Protein AF-A0A5A7ZI06-F1 (afdb_monomer)

Radius of gyration: 14.91 Å; Cα contacts (8 Å, |Δi|>4): 17; chains: 1; bounding box: 40×23×33 Å

Secondary structure (DSSP, 8-state):
---HHHHHHHHHHHHHHHHHHHTTTTTS--SS---HHHHHHHHHHHHHHHTT--HHHHHHHHHHHHHHHHHTT-

pLDDT: mean 81.3, std 15.93, range [42.44, 97.06]

Solvent-accessible surface area (backbone atoms only — not comparable to full-atom values): 4486 Å² total; per-residue (Å²): 130,82,52,73,64,58,54,48,53,53,51,49,54,52,49,54,52,48,50,59,65,42,57,78,69,60,83,72,77,90,89,69,87,76,55,66,68,59,54,51,51,51,53,52,34,53,52,38,39,76,73,74,41,60,47,68,59,53,52,52,51,54,51,52,53,55,50,51,65,56,59,73,74,113

Mean predicted aligned error: 7.53 Å

Structure (mmCIF, N/CA/C/O backbone):
data_AF-A0A5A7ZI06-F1
#
_entry.id   AF-A0A5A7ZI06-F1
#
loop_
_atom_site.group_PDB
_atom_site.id
_atom_site.type_symbol
_atom_site.label_atom_id
_atom_site.label_alt_id
_atom_site.label_comp_id
_atom_site.label_asym_id
_atom_site.label_entity_id
_atom_site.label_seq_id
_atom_site.pdbx_PDB_ins_code
_atom_site.Cartn_x
_atom_site.Cartn_y
_atom_site.Cartn_z
_atom_site.occupancy
_atom_site.B_iso_or_equiv
_atom_site.auth_seq_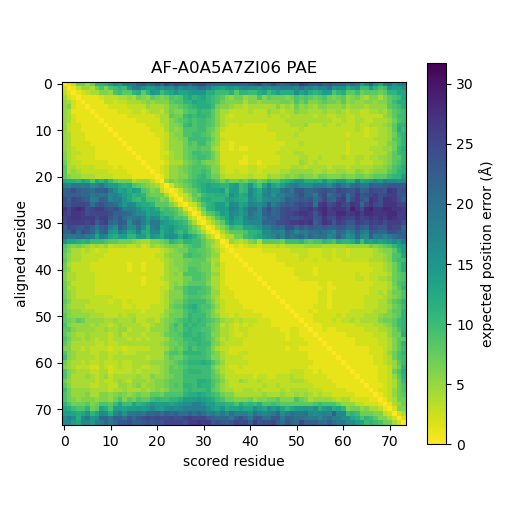id
_atom_site.auth_comp_id
_atom_site.auth_asym_id
_atom_site.auth_atom_id
_atom_site.pdbx_PDB_model_num
ATOM 1 N N . MET A 1 1 ? -13.370 -10.703 13.149 1.00 59.12 1 MET A N 1
ATOM 2 C CA . MET A 1 1 ? -12.648 -9.607 12.464 1.00 59.12 1 MET A CA 1
ATOM 3 C C . MET A 1 1 ? -11.323 -9.434 13.178 1.00 59.12 1 MET A C 1
ATOM 5 O O . MET A 1 1 ? -11.337 -9.514 14.398 1.00 59.12 1 MET A O 1
ATOM 9 N N . ALA A 1 2 ? -10.215 -9.262 12.453 1.00 68.38 2 ALA A N 1
ATOM 10 C CA . ALA A 1 2 ? -8.924 -8.981 13.083 1.00 68.38 2 ALA A CA 1
ATOM 11 C C . ALA A 1 2 ? -9.007 -7.664 13.869 1.00 68.38 2 ALA A C 1
ATOM 13 O O . ALA A 1 2 ? -9.609 -6.692 13.399 1.00 68.38 2 ALA A O 1
ATOM 14 N N . THR A 1 3 ? -8.428 -7.645 15.062 1.00 83.19 3 THR A N 1
ATOM 15 C CA . THR A 1 3 ? -8.303 -6.455 15.898 1.00 83.19 3 THR A CA 1
ATOM 16 C C . THR A 1 3 ? -7.462 -5.393 15.187 1.00 83.19 3 THR A C 1
ATOM 18 O O . THR A 1 3 ? -6.671 -5.680 14.284 1.00 83.19 3 THR A O 1
ATOM 21 N N . LYS A 1 4 ? -7.617 -4.128 15.594 1.00 80.75 4 LYS A N 1
ATOM 22 C CA . LYS A 1 4 ? -6.814 -3.024 15.046 1.00 80.75 4 LYS A CA 1
ATOM 23 C C . LYS A 1 4 ? -5.311 -3.298 15.180 1.00 80.75 4 LYS A C 1
ATOM 25 O O . LYS A 1 4 ? -4.566 -3.007 14.252 1.00 80.75 4 LYS A O 1
ATOM 30 N N . THR A 1 5 ? -4.892 -3.874 16.306 1.00 85.44 5 THR A N 1
ATOM 31 C CA . THR A 1 5 ? -3.495 -4.223 16.585 1.00 85.44 5 THR A CA 1
ATOM 32 C C . THR A 1 5 ? -2.979 -5.280 15.615 1.00 85.44 5 THR A C 1
ATOM 34 O O . THR A 1 5 ? -1.986 -5.032 14.944 1.00 85.44 5 THR A O 1
ATOM 37 N N . GLU A 1 6 ? -3.711 -6.383 15.427 1.00 86.75 6 GLU A N 1
ATOM 38 C CA . GLU A 1 6 ? -3.334 -7.439 14.470 1.00 86.75 6 GLU A CA 1
ATOM 39 C C . GLU A 1 6 ? -3.209 -6.895 13.038 1.00 86.75 6 GLU A C 1
ATOM 41 O O . GLU A 1 6 ? -2.308 -7.266 12.290 1.00 86.75 6 GLU A O 1
ATOM 46 N N . ARG A 1 7 ? -4.088 -5.967 12.636 1.00 85.50 7 ARG A N 1
ATOM 47 C CA . ARG A 1 7 ? -4.007 -5.330 11.311 1.00 85.50 7 ARG A CA 1
ATOM 48 C C . ARG A 1 7 ? -2.796 -4.414 11.157 1.00 85.50 7 ARG A C 1
ATOM 50 O O . ARG A 1 7 ? -2.249 -4.341 10.059 1.00 85.50 7 ARG A O 1
ATOM 57 N N . ILE A 1 8 ? -2.392 -3.723 12.222 1.00 89.19 8 ILE A N 1
ATOM 58 C CA . ILE A 1 8 ? -1.177 -2.899 12.233 1.00 89.19 8 ILE A CA 1
ATOM 59 C C . ILE A 1 8 ? 0.065 -3.793 12.163 1.00 89.19 8 ILE A C 1
ATOM 61 O O . ILE A 1 8 ? 0.958 -3.509 11.374 1.00 89.19 8 ILE A O 1
ATOM 65 N N . GLU A 1 9 ? 0.103 -4.892 12.916 1.00 91.00 9 GLU A N 1
ATOM 66 C CA . GLU A 1 9 ? 1.215 -5.853 12.893 1.00 91.00 9 GLU A CA 1
ATOM 67 C C . GLU A 1 9 ? 1.396 -6.481 11.505 1.00 91.00 9 GLU A C 1
ATOM 69 O O . GLU A 1 9 ? 2.510 -6.538 10.986 1.00 91.00 9 GLU A O 1
ATOM 74 N N . LEU A 1 10 ? 0.297 -6.874 10.853 1.00 92.56 10 LEU A N 1
ATOM 75 C CA . LEU A 1 10 ? 0.333 -7.370 9.475 1.00 92.56 10 LEU A CA 1
ATOM 76 C C . LEU A 1 10 ? 0.827 -6.306 8.485 1.00 92.56 10 LEU A C 1
ATOM 78 O O . LEU A 1 10 ? 1.592 -6.624 7.574 1.00 92.56 10 LEU A O 1
ATOM 82 N N . ALA A 1 11 ? 0.404 -5.049 8.653 1.00 91.00 11 ALA A N 1
ATOM 83 C CA . ALA A 1 11 ? 0.863 -3.948 7.810 1.00 91.00 11 ALA A CA 1
ATOM 84 C C . ALA A 1 11 ? 2.361 -3.664 8.006 1.00 91.00 11 ALA A C 1
ATOM 86 O O . ALA A 1 11 ? 3.065 -3.445 7.021 1.00 91.00 11 ALA A O 1
ATOM 87 N N . GLN A 1 12 ? 2.858 -3.732 9.246 1.00 90.56 12 GLN A N 1
ATOM 88 C CA . GLN A 1 12 ? 4.283 -3.593 9.546 1.00 90.56 12 GLN A CA 1
ATOM 89 C C . GLN A 1 12 ? 5.094 -4.723 8.904 1.00 90.56 12 GLN A C 1
ATOM 91 O O . GLN A 1 12 ? 6.077 -4.448 8.228 1.00 90.56 12 GLN A O 1
ATOM 96 N N . ALA A 1 13 ? 4.644 -5.976 9.015 1.00 93.81 13 ALA A N 1
ATOM 97 C CA . ALA A 1 13 ? 5.327 -7.109 8.390 1.00 93.81 13 ALA A CA 1
ATOM 98 C C . ALA A 1 13 ? 5.401 -6.984 6.856 1.00 93.81 13 ALA A C 1
ATOM 100 O O . ALA A 1 13 ? 6.415 -7.325 6.247 1.00 93.81 13 ALA A O 1
ATOM 101 N N . ALA A 1 14 ? 4.341 -6.472 6.221 1.00 92.19 14 ALA A N 1
ATOM 102 C CA . ALA A 1 14 ? 4.343 -6.198 4.786 1.00 92.19 14 ALA A CA 1
ATOM 103 C C . ALA A 1 14 ? 5.337 -5.087 4.411 1.00 92.19 14 ALA A C 1
ATOM 105 O O . ALA A 1 14 ? 6.037 -5.212 3.406 1.00 92.19 14 ALA A O 1
ATOM 106 N N . LEU A 1 15 ? 5.421 -4.030 5.224 1.00 90.38 15 LEU A N 1
ATOM 107 C CA . LEU A 1 15 ? 6.365 -2.933 5.027 1.00 90.38 15 LEU A CA 1
ATOM 108 C C . LEU A 1 15 ? 7.815 -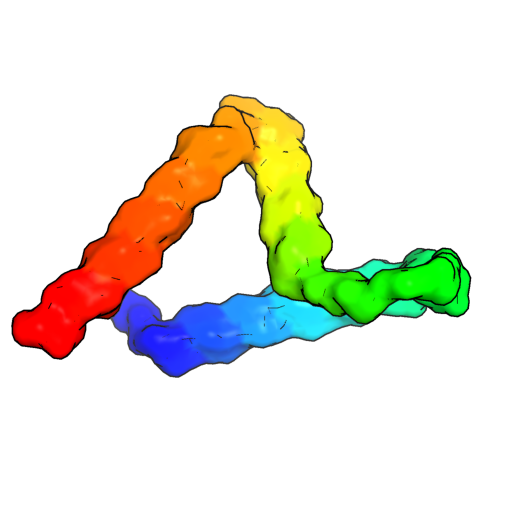3.388 5.211 1.00 90.38 15 LEU A C 1
ATOM 110 O O . LEU A 1 15 ? 8.658 -3.083 4.375 1.00 90.38 15 LEU A O 1
ATOM 114 N N . ASP A 1 16 ? 8.097 -4.180 6.243 1.00 89.56 16 ASP A N 1
ATOM 115 C CA . ASP A 1 16 ? 9.431 -4.728 6.489 1.00 89.56 16 ASP A CA 1
ATOM 116 C C . ASP A 1 16 ? 9.874 -5.640 5.338 1.00 89.56 16 ASP A C 1
ATOM 118 O O . ASP A 1 16 ? 11.009 -5.550 4.868 1.00 89.56 16 ASP A O 1
ATOM 122 N N . ALA A 1 17 ? 8.972 -6.490 4.833 1.00 90.88 17 ALA A N 1
ATOM 123 C CA . ALA A 1 17 ? 9.242 -7.344 3.679 1.00 90.88 17 ALA A CA 1
ATOM 124 C C . ALA A 1 17 ? 9.488 -6.528 2.400 1.00 90.88 17 ALA A C 1
ATOM 126 O O . ALA A 1 17 ? 10.387 -6.861 1.625 1.00 90.88 17 ALA A O 1
ATOM 127 N N . TYR A 1 18 ? 8.719 -5.454 2.194 1.00 87.94 18 TYR A N 1
ATOM 128 C CA . TYR A 1 18 ? 8.904 -4.520 1.087 1.00 87.94 18 TYR A CA 1
ATOM 129 C C . TYR A 1 18 ? 10.274 -3.841 1.153 1.00 87.94 18 TYR A C 1
ATOM 131 O O . TYR A 1 18 ? 11.057 -3.964 0.214 1.00 87.94 18 TYR A O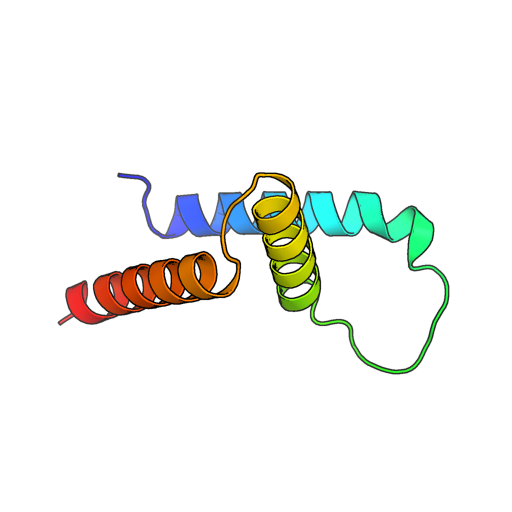 1
ATOM 139 N N . ILE A 1 19 ? 10.614 -3.235 2.294 1.00 85.50 19 ILE A N 1
ATOM 140 C CA . ILE A 1 19 ? 11.907 -2.580 2.526 1.00 85.50 19 ILE A CA 1
ATOM 141 C C . ILE A 1 19 ? 13.056 -3.579 2.373 1.00 85.50 19 ILE A C 1
ATOM 143 O O . ILE A 1 19 ? 14.093 -3.246 1.805 1.00 85.50 19 ILE A O 1
ATOM 147 N N . HIS A 1 20 ? 12.897 -4.814 2.850 1.00 85.50 20 HIS A N 1
ATOM 148 C C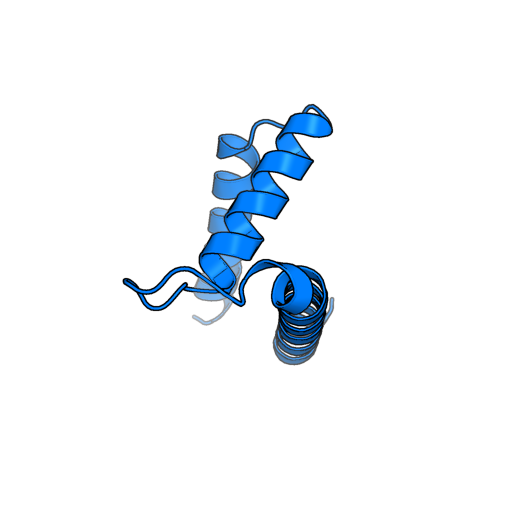A . HIS A 1 20 ? 13.921 -5.844 2.696 1.00 85.50 20 HIS A CA 1
ATOM 149 C C . HIS A 1 20 ? 14.150 -6.216 1.224 1.00 85.50 20 HIS A C 1
ATOM 151 O O . HIS A 1 20 ? 15.298 -6.316 0.788 1.00 85.50 20 HIS A O 1
ATOM 157 N N . ALA A 1 21 ? 13.075 -6.387 0.448 1.00 84.00 21 ALA A N 1
ATOM 158 C 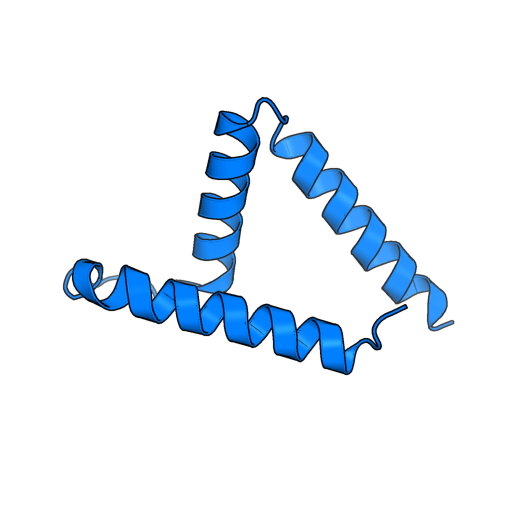CA . ALA A 1 21 ? 13.156 -6.676 -0.982 1.00 84.00 21 ALA A CA 1
ATOM 159 C C . ALA A 1 21 ? 13.744 -5.495 -1.775 1.00 84.00 21 ALA A C 1
ATOM 161 O O . ALA A 1 21 ? 14.548 -5.685 -2.689 1.00 84.00 21 ALA A O 1
ATOM 162 N N . GLU A 1 22 ? 13.379 -4.273 -1.400 1.00 75.62 22 GLU A N 1
ATOM 163 C CA . GLU A 1 22 ? 13.804 -3.045 -2.063 1.00 75.62 22 GLU A CA 1
ATOM 164 C C . GLU A 1 22 ? 15.209 -2.589 -1.637 1.00 75.62 22 GLU A C 1
ATOM 166 O O . GLU A 1 22 ? 15.930 -1.966 -2.416 1.00 75.62 22 GLU A O 1
ATOM 171 N N . GLY A 1 23 ? 15.656 -2.952 -0.432 1.00 62.59 23 GLY A N 1
ATOM 172 C CA . GLY A 1 23 ? 16.960 -2.613 0.147 1.00 62.59 23 GLY A CA 1
ATOM 173 C C . GLY A 1 23 ? 18.162 -3.176 -0.621 1.00 62.59 23 GLY A C 1
ATOM 174 O O . GLY A 1 23 ? 19.282 -2.687 -0.456 1.00 62.59 23 GLY A O 1
ATOM 175 N N . ALA A 1 24 ? 17.944 -4.140 -1.523 1.00 53.66 24 ALA A N 1
ATOM 176 C CA . ALA A 1 24 ? 18.940 -4.549 -2.514 1.00 53.66 24 ALA A CA 1
ATOM 177 C C . ALA A 1 24 ? 19.088 -3.540 -3.676 1.00 53.66 24 ALA A C 1
ATOM 179 O O . ALA A 1 24 ? 20.169 -3.428 -4.253 1.00 53.66 24 ALA A O 1
ATOM 180 N N . ALA A 1 25 ? 18.037 -2.779 -4.000 1.00 57.56 25 ALA A N 1
ATOM 181 C CA . ALA A 1 25 ? 17.980 -1.826 -5.112 1.00 57.56 25 ALA A CA 1
ATOM 182 C C . ALA A 1 25 ? 18.154 -0.353 -4.678 1.00 57.56 25 ALA A C 1
ATOM 184 O O . ALA A 1 25 ? 18.766 0.429 -5.403 1.00 57.56 25 ALA A O 1
ATOM 185 N N . ARG A 1 26 ? 17.695 0.033 -3.478 1.00 58.12 26 ARG A N 1
ATOM 186 C CA . ARG A 1 26 ? 17.685 1.424 -2.968 1.00 58.12 26 ARG A CA 1
ATOM 187 C C . ARG A 1 26 ? 19.017 1.973 -2.451 1.00 58.12 26 ARG A C 1
ATOM 189 O O . ARG A 1 26 ? 19.059 3.092 -1.944 1.00 58.12 26 ARG A O 1
ATOM 196 N N . ARG A 1 27 ? 20.128 1.234 -2.571 1.00 52.19 27 ARG A N 1
ATOM 197 C CA . ARG A 1 27 ? 21.432 1.649 -2.008 1.00 52.19 27 ARG A CA 1
ATOM 198 C C . ARG A 1 27 ? 21.952 2.989 -2.562 1.00 52.19 27 ARG A C 1
ATOM 200 O O . ARG A 1 27 ? 22.900 3.539 -2.012 1.00 52.19 27 ARG A O 1
ATOM 207 N N . TRP A 1 28 ? 21.355 3.524 -3.624 1.00 48.47 28 TRP A N 1
ATOM 208 C CA . TRP A 1 28 ? 21.750 4.781 -4.240 1.00 48.47 28 TRP A CA 1
ATOM 209 C C . TRP A 1 28 ? 20.505 5.516 -4.730 1.00 48.47 28 TRP A C 1
ATOM 211 O O . TRP A 1 28 ? 19.876 5.054 -5.669 1.00 48.47 28 TRP A O 1
ATOM 221 N N . ILE A 1 29 ? 20.149 6.629 -4.092 1.00 48.12 29 ILE A N 1
ATOM 222 C CA . ILE A 1 29 ? 19.823 7.932 -4.703 1.00 48.12 29 ILE A CA 1
ATOM 223 C C . ILE A 1 29 ? 19.437 8.845 -3.532 1.00 48.12 29 ILE A C 1
ATOM 225 O O . ILE A 1 29 ? 18.390 8.700 -2.907 1.00 48.12 29 ILE A O 1
ATOM 229 N N . GLY A 1 30 ? 20.349 9.750 -3.180 1.00 50.47 30 GLY A N 1
ATOM 230 C CA . GLY A 1 30 ? 20.098 10.760 -2.160 1.00 50.47 30 GLY A CA 1
ATOM 231 C C . GLY A 1 30 ? 19.053 11.775 -2.620 1.00 50.47 30 GLY A C 1
ATOM 232 O O . GLY A 1 30 ? 19.019 12.144 -3.792 1.00 50.47 30 GLY A O 1
ATOM 233 N N . GLY A 1 31 ? 18.247 12.274 -1.680 1.00 50.06 31 GLY A N 1
ATOM 234 C CA . GLY A 1 31 ? 17.569 13.559 -1.867 1.00 50.06 31 GLY A CA 1
ATOM 235 C C . GLY A 1 31 ? 16.294 13.790 -1.062 1.00 50.06 31 GLY A C 1
ATOM 236 O O . GLY A 1 31 ? 16.034 14.929 -0.693 1.00 50.06 31 GLY A O 1
ATOM 237 N N . VAL A 1 32 ? 15.511 12.758 -0.748 1.00 48.09 32 VAL A N 1
ATOM 238 C CA . VAL A 1 32 ? 14.241 12.902 -0.011 1.00 48.09 32 VAL A CA 1
ATOM 239 C C . VAL A 1 32 ? 14.069 11.679 0.894 1.00 48.09 32 VAL A C 1
ATOM 241 O O . VAL A 1 32 ? 14.361 10.578 0.429 1.00 48.09 32 VAL A O 1
ATOM 244 N N . PRO A 1 33 ? 13.635 11.813 2.165 1.00 53.22 33 PRO A N 1
ATOM 245 C CA . PRO A 1 33 ? 13.251 10.650 2.953 1.00 53.22 33 PRO A CA 1
ATOM 246 C C . PRO A 1 33 ? 12.096 9.968 2.222 1.00 53.22 33 PRO A C 1
ATOM 248 O O . PRO A 1 33 ? 11.001 10.526 2.136 1.00 53.22 33 PRO A O 1
ATOM 251 N N . ALA A 1 34 ? 12.362 8.804 1.638 1.00 58.47 34 ALA A N 1
ATOM 252 C CA . ALA A 1 34 ? 11.327 7.962 1.077 1.00 58.47 34 ALA A CA 1
ATOM 253 C C . ALA A 1 34 ? 10.311 7.681 2.191 1.00 58.47 34 ALA A C 1
ATOM 255 O O . ALA A 1 34 ? 10.675 7.245 3.284 1.00 58.47 34 ALA A O 1
ATOM 256 N N . CYS A 1 35 ? 9.044 8.023 1.965 1.00 74.69 35 CYS A N 1
ATOM 257 C CA . CYS A 1 35 ? 8.003 7.552 2.858 1.00 74.69 35 CYS A CA 1
ATOM 258 C C . CYS A 1 35 ? 7.701 6.130 2.403 1.00 74.69 35 CYS A C 1
ATOM 260 O O . CYS A 1 35 ? 6.890 5.945 1.503 1.00 74.69 35 CYS A O 1
ATOM 262 N N . ASP A 1 36 ? 8.362 5.143 3.011 1.00 82.56 36 ASP A N 1
ATOM 263 C CA . ASP A 1 36 ? 8.282 3.731 2.602 1.00 82.56 36 ASP A CA 1
ATOM 264 C C . ASP A 1 36 ? 6.830 3.235 2.478 1.00 82.56 36 ASP A C 1
ATOM 266 O O . ASP A 1 36 ? 6.499 2.414 1.628 1.00 82.56 36 ASP A O 1
ATOM 270 N N . VAL A 1 37 ? 5.928 3.799 3.289 1.00 85.19 37 VAL A N 1
ATOM 271 C CA . VAL A 1 37 ? 4.483 3.552 3.218 1.00 85.19 37 VAL A CA 1
ATOM 272 C C . VAL A 1 37 ? 3.865 4.071 1.913 1.00 85.19 37 VAL A C 1
ATOM 274 O O . VAL A 1 37 ? 3.031 3.387 1.327 1.00 85.19 37 VAL A O 1
ATOM 277 N N . VAL A 1 38 ? 4.239 5.266 1.448 1.00 86.06 38 VAL A N 1
ATOM 278 C CA . VAL A 1 38 ? 3.749 5.843 0.182 1.00 86.06 38 VAL A CA 1
ATOM 279 C C . VAL A 1 38 ? 4.274 5.056 -1.013 1.00 86.06 38 VAL A C 1
ATOM 281 O O . VAL A 1 38 ? 3.507 4.803 -1.944 1.00 86.06 38 VAL A O 1
ATOM 284 N N . ASP A 1 39 ? 5.534 4.628 -0.979 1.00 86.62 39 ASP A N 1
ATOM 285 C CA . ASP A 1 39 ? 6.122 3.824 -2.055 1.00 86.62 39 ASP A CA 1
ATOM 286 C C . ASP A 1 39 ? 5.451 2.448 -2.130 1.00 86.62 39 ASP A C 1
ATOM 288 O O . ASP A 1 39 ? 4.942 2.063 -3.185 1.00 86.62 39 ASP A O 1
ATOM 292 N N . LEU A 1 40 ? 5.280 1.778 -0.983 1.00 89.56 40 LEU A N 1
ATOM 293 C CA . LEU A 1 40 ? 4.528 0.527 -0.900 1.00 89.56 40 LEU A CA 1
ATOM 294 C C . LEU A 1 40 ? 3.084 0.689 -1.400 1.00 89.56 40 LEU A C 1
ATOM 296 O O . LEU A 1 40 ? 2.597 -0.141 -2.168 1.00 89.56 40 LEU A O 1
ATOM 300 N N . ILE A 1 41 ? 2.378 1.754 -1.003 1.00 92.00 41 ILE A N 1
ATOM 301 C CA . ILE A 1 41 ? 1.024 2.028 -1.510 1.00 92.00 41 ILE A CA 1
ATOM 302 C C . ILE A 1 41 ? 1.048 2.202 -3.031 1.00 92.00 41 ILE A C 1
ATOM 304 O O . ILE A 1 41 ? 0.184 1.659 -3.720 1.00 92.00 41 ILE A O 1
ATOM 308 N N . THR A 1 42 ? 2.030 2.926 -3.564 1.00 91.00 42 THR A N 1
ATOM 309 C CA . THR A 1 42 ? 2.163 3.172 -5.004 1.00 91.00 42 THR A CA 1
ATOM 310 C C . THR A 1 42 ? 2.364 1.864 -5.769 1.00 91.00 42 THR A C 1
ATOM 312 O O . THR A 1 42 ? 1.630 1.595 -6.724 1.00 91.00 42 THR A O 1
ATOM 315 N N . ASP A 1 43 ? 3.261 0.997 -5.306 1.00 92.00 43 ASP A N 1
ATOM 316 C CA . ASP A 1 43 ? 3.529 -0.295 -5.944 1.00 92.00 43 ASP A CA 1
ATOM 317 C C . ASP A 1 43 ? 2.334 -1.252 -5.851 1.00 92.00 43 ASP A C 1
ATOM 319 O O . ASP A 1 43 ? 2.003 -1.949 -6.817 1.00 92.00 43 ASP A O 1
ATOM 323 N N . LEU A 1 44 ? 1.600 -1.236 -4.735 1.00 93.69 44 LEU A N 1
ATOM 324 C CA . LEU A 1 44 ? 0.353 -1.993 -4.597 1.00 93.69 44 LEU A CA 1
ATOM 325 C C . LEU A 1 44 ? -0.732 -1.510 -5.571 1.00 93.69 44 LEU A C 1
ATOM 327 O O . LEU A 1 44 ? -1.498 -2.325 -6.094 1.00 93.69 44 LEU A O 1
ATOM 331 N N . LEU A 1 45 ? -0.800 -0.208 -5.857 1.00 94.75 45 LEU A N 1
ATOM 332 C CA . LEU A 1 45 ? -1.723 0.344 -6.851 1.00 94.75 45 LEU A CA 1
ATOM 333 C C . LEU A 1 45 ? -1.319 -0.025 -8.282 1.00 94.75 45 LEU A C 1
ATOM 335 O O . LEU A 1 45 ? -2.190 -0.348 -9.096 1.00 94.75 45 LEU A O 1
ATOM 339 N N . LEU A 1 46 ? -0.020 -0.037 -8.590 1.00 94.44 46 LEU A N 1
ATOM 340 C CA . LEU A 1 46 ? 0.489 -0.537 -9.870 1.00 94.44 46 LEU A CA 1
ATOM 341 C C . LEU A 1 46 ? 0.159 -2.025 -10.051 1.00 94.44 46 LEU A C 1
ATOM 343 O O . LEU A 1 46 ? -0.323 -2.425 -11.114 1.00 94.44 46 LEU A O 1
ATOM 347 N N . LEU A 1 47 ? 0.318 -2.831 -8.997 1.00 95.19 47 LEU A N 1
ATOM 348 C CA . LEU A 1 47 ? -0.090 -4.236 -8.986 1.00 95.19 47 LEU A CA 1
ATOM 349 C C . LEU A 1 47 ? -1.602 -4.395 -9.198 1.00 95.19 47 LEU A C 1
ATOM 351 O O . LEU A 1 47 ? -2.031 -5.253 -9.969 1.00 95.19 47 LEU A O 1
ATOM 355 N N . ALA A 1 48 ? -2.421 -3.575 -8.537 1.00 95.75 48 ALA A N 1
ATOM 356 C CA . ALA A 1 48 ? -3.870 -3.592 -8.715 1.00 95.75 48 ALA A CA 1
ATOM 357 C C . ALA A 1 48 ? -4.253 -3.291 -10.173 1.00 95.75 48 ALA A C 1
ATOM 359 O O . ALA A 1 48 ? -5.062 -4.017 -10.755 1.00 95.75 48 ALA A O 1
ATOM 360 N N . LYS A 1 49 ? -3.601 -2.298 -10.790 1.00 96.19 49 LYS A N 1
ATOM 361 C CA . LYS A 1 49 ? -3.763 -1.976 -12.213 1.00 96.19 49 LYS A CA 1
ATOM 362 C C . LYS A 1 49 ? -3.386 -3.143 -13.117 1.00 96.19 49 LYS A C 1
ATOM 364 O O . LYS A 1 49 ? -4.150 -3.479 -14.018 1.00 96.19 49 LYS A O 1
ATOM 369 N N . ALA A 1 50 ? -2.251 -3.791 -12.861 1.00 97.00 50 ALA A N 1
ATOM 370 C CA . ALA A 1 50 ? -1.817 -4.969 -13.613 1.00 97.00 50 ALA A CA 1
ATOM 371 C C . ALA A 1 50 ? -2.815 -6.139 -13.505 1.00 97.00 50 ALA A C 1
ATOM 373 O O . ALA A 1 50 ? -2.952 -6.925 -14.438 1.00 97.00 50 ALA A O 1
ATOM 374 N N . LYS A 1 51 ? -3.558 -6.222 -12.395 1.00 96.81 51 LYS A N 1
ATOM 375 C CA . LYS A 1 51 ? -4.644 -7.190 -12.175 1.00 96.81 51 LYS A CA 1
ATOM 376 C C . LYS A 1 51 ? -6.000 -6.756 -12.755 1.00 96.81 51 LYS A C 1
ATOM 378 O O . LYS A 1 51 ? -6.987 -7.459 -12.564 1.00 96.81 51 LYS A O 1
ATOM 383 N N . GLY A 1 52 ? -6.065 -5.624 -13.459 1.00 97.06 52 GLY A N 1
ATOM 384 C CA . GLY A 1 52 ? -7.288 -5.112 -14.085 1.00 97.06 52 GLY A CA 1
ATOM 385 C C . GLY A 1 52 ? -8.187 -4.288 -13.159 1.00 97.06 52 GLY A C 1
ATOM 386 O O . GLY A 1 52 ? -9.334 -4.018 -13.508 1.00 97.06 52 GLY A O 1
ATOM 387 N N . HIS A 1 53 ? -7.698 -3.878 -11.987 1.00 96.88 53 HIS A N 1
ATOM 388 C CA . HIS A 1 53 ? -8.428 -2.978 -11.097 1.00 96.88 53 HIS A CA 1
ATOM 389 C C . HIS A 1 53 ? -8.067 -1.517 -11.367 1.00 96.88 53 HIS A C 1
ATOM 391 O O . HIS A 1 53 ? -6.918 -1.192 -11.650 1.00 96.88 53 HIS A O 1
ATOM 397 N N . ASP A 1 54 ? -9.039 -0.618 -11.218 1.00 95.62 54 ASP A N 1
ATOM 398 C CA . ASP A 1 54 ? -8.791 0.822 -11.266 1.00 95.62 54 ASP A CA 1
ATOM 399 C C . ASP A 1 54 ? -8.143 1.309 -9.949 1.00 95.62 54 ASP A C 1
ATOM 401 O O . ASP A 1 54 ? -8.765 1.181 -8.885 1.00 95.62 54 ASP A O 1
ATOM 405 N N . PRO A 1 55 ? -6.923 1.882 -9.979 1.00 94.12 55 PRO A N 1
ATOM 406 C CA . PRO A 1 55 ? -6.242 2.370 -8.777 1.00 94.12 55 PRO A CA 1
ATOM 407 C C . PRO A 1 55 ? -7.040 3.417 -7.990 1.00 94.12 55 PRO A C 1
ATOM 409 O O . PRO A 1 55 ? -7.038 3.400 -6.758 1.00 94.12 55 PRO A O 1
ATOM 412 N N . CYS A 1 56 ? -7.765 4.302 -8.680 1.00 94.19 56 CYS A N 1
ATOM 413 C CA . CYS A 1 56 ? -8.574 5.343 -8.042 1.00 94.19 56 CYS A CA 1
ATOM 414 C C . CYS A 1 56 ? -9.738 4.741 -7.241 1.00 94.19 56 CYS A C 1
ATOM 416 O O . CYS A 1 56 ? -10.017 5.166 -6.115 1.00 94.19 56 CYS A O 1
ATOM 418 N N . SER A 1 57 ? -10.390 3.713 -7.783 1.00 94.75 57 SER A N 1
ATOM 419 C CA . SER A 1 57 ? -11.420 2.935 -7.097 1.00 94.75 57 SER A CA 1
ATOM 420 C C . SER A 1 57 ? -10.866 2.227 -5.858 1.00 94.75 57 SER A C 1
ATOM 422 O O . SER A 1 57 ? -11.483 2.283 -4.791 1.00 94.75 57 SER A O 1
ATOM 424 N N . VAL A 1 58 ? -9.675 1.622 -5.958 1.00 95.12 58 VAL A N 1
ATOM 425 C CA . VAL A 1 58 ? -9.000 0.968 -4.821 1.00 95.12 58 VAL A CA 1
ATOM 426 C C . VAL A 1 58 ? -8.722 1.971 -3.699 1.00 95.12 58 VAL A C 1
ATOM 428 O O . VAL A 1 58 ? -9.120 1.723 -2.558 1.00 95.12 58 VAL A O 1
ATOM 431 N N . LEU A 1 59 ? -8.135 3.130 -4.017 1.00 94.12 59 LEU A N 1
ATOM 432 C CA . LEU A 1 59 ? -7.887 4.199 -3.043 1.00 94.12 59 LEU A CA 1
ATOM 433 C C . LEU A 1 59 ? -9.179 4.708 -2.398 1.00 94.12 59 LEU A C 1
ATOM 435 O O . LEU A 1 59 ? -9.250 4.864 -1.180 1.00 94.12 59 LEU A O 1
ATOM 439 N N . THR A 1 60 ? -10.221 4.926 -3.201 1.00 93.94 60 THR A N 1
ATOM 440 C CA . THR A 1 60 ? -11.516 5.416 -2.710 1.00 93.94 60 THR A CA 1
ATOM 441 C C . THR A 1 60 ? -12.133 4.438 -1.713 1.00 93.94 60 THR A C 1
ATOM 443 O O . THR A 1 60 ? -12.638 4.847 -0.668 1.00 93.94 60 THR A O 1
ATOM 446 N N . ARG A 1 61 ? -12.074 3.133 -1.998 1.00 93.06 61 ARG A N 1
ATOM 447 C CA . ARG A 1 61 ? -12.588 2.095 -1.093 1.00 93.06 61 ARG A CA 1
ATOM 448 C C . ARG A 1 61 ? -11.752 1.988 0.179 1.00 93.06 61 ARG A C 1
ATOM 450 O O . ARG A 1 61 ? -12.329 1.920 1.259 1.00 93.06 61 ARG A O 1
ATOM 45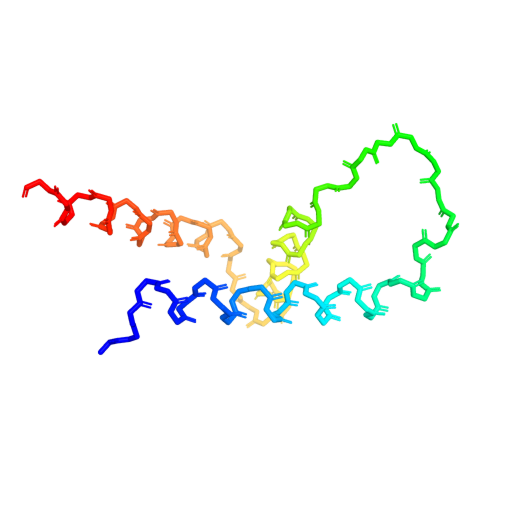7 N N . ALA A 1 62 ? -10.425 2.029 0.063 1.00 92.06 62 ALA A N 1
ATOM 458 C CA . ALA A 1 62 ? -9.530 2.016 1.217 1.00 92.06 62 ALA A CA 1
ATOM 459 C C . ALA A 1 62 ? -9.790 3.211 2.151 1.00 92.06 62 ALA A C 1
ATOM 461 O O . ALA A 1 62 ? -9.928 3.024 3.359 1.00 92.06 62 ALA A O 1
ATOM 462 N N . LYS A 1 63 ? -9.957 4.417 1.590 1.00 92.25 63 LYS A N 1
ATOM 463 C CA . LYS A 1 63 ? -10.316 5.623 2.347 1.00 92.25 63 LYS A CA 1
ATOM 464 C C . LYS A 1 63 ? -11.647 5.460 3.084 1.00 92.25 63 LYS A C 1
ATOM 466 O O . LYS A 1 63 ? -11.704 5.721 4.279 1.00 92.25 63 LYS A O 1
ATOM 471 N N . ARG A 1 64 ? -12.688 4.964 2.407 1.00 91.94 64 ARG A N 1
ATOM 472 C CA . ARG A 1 64 ? -14.001 4.718 3.032 1.00 91.94 64 ARG A CA 1
ATOM 473 C C . ARG A 1 64 ? -13.929 3.722 4.188 1.00 91.94 64 ARG A C 1
ATOM 475 O O . ARG A 1 64 ? -14.597 3.924 5.194 1.00 91.94 64 ARG A O 1
ATOM 482 N N . HIS A 1 65 ? -13.131 2.659 4.064 1.00 88.62 65 HIS A N 1
ATOM 483 C CA . HIS A 1 65 ? -12.938 1.709 5.164 1.00 88.62 65 HIS A CA 1
ATOM 484 C C . HIS A 1 65 ? -12.261 2.373 6.370 1.00 88.62 65 HIS A C 1
ATOM 486 O O . HIS A 1 65 ? -12.695 2.171 7.500 1.00 88.62 65 HIS A O 1
ATOM 492 N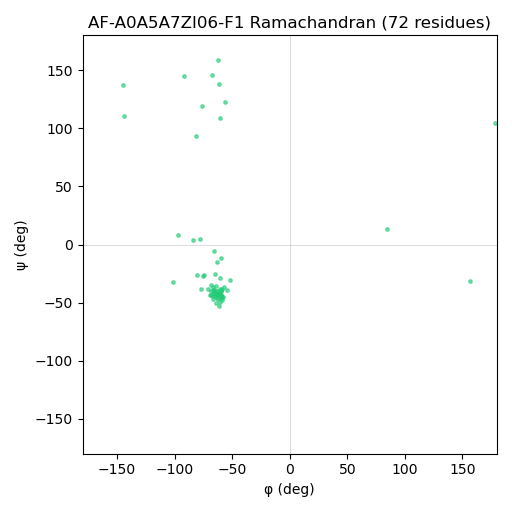 N . LEU A 1 66 ? -11.237 3.199 6.131 1.00 86.88 66 LEU A N 1
ATOM 493 C CA . LEU A 1 66 ? -10.555 3.932 7.196 1.00 86.88 66 LEU A CA 1
ATOM 494 C C . LEU A 1 66 ? -11.491 4.926 7.903 1.00 86.88 66 LEU A C 1
ATOM 496 O O . LEU A 1 66 ? -11.472 5.022 9.127 1.00 86.88 66 LEU A O 1
ATOM 500 N N . GLU A 1 67 ? -12.316 5.645 7.139 1.00 88.31 67 GLU A N 1
ATOM 501 C CA . GLU A 1 67 ? -13.321 6.571 7.674 1.00 88.31 67 GLU A CA 1
ATOM 502 C C . GLU A 1 67 ? -14.377 5.838 8.512 1.00 88.31 67 GLU A C 1
ATOM 504 O O . GLU A 1 67 ? -14.681 6.282 9.616 1.00 88.31 67 GLU A O 1
ATOM 509 N N . ALA A 1 68 ? -14.875 4.686 8.050 1.00 84.38 68 ALA A N 1
ATOM 510 C CA . ALA A 1 68 ? -15.829 3.876 8.808 1.00 84.38 68 ALA A CA 1
ATOM 511 C C . ALA A 1 68 ? -15.259 3.442 10.171 1.00 84.38 68 ALA A C 1
ATOM 513 O O . ALA A 1 68 ? -15.901 3.634 11.200 1.00 84.38 68 ALA A O 1
ATOM 514 N N . GLU A 1 69 ? -14.011 2.966 10.206 1.00 79.38 69 GLU A N 1
ATOM 515 C CA . GLU A 1 69 ? -13.324 2.620 11.459 1.00 79.38 69 GLU A CA 1
ATOM 516 C C . GLU A 1 69 ? -13.068 3.830 12.371 1.00 79.38 69 GLU A C 1
ATOM 518 O O . GLU A 1 69 ? -12.844 3.680 13.575 1.00 79.38 69 GLU A O 1
ATOM 523 N N . ALA A 1 70 ? -12.985 5.039 11.815 1.00 75.62 70 ALA A N 1
ATOM 524 C CA . ALA A 1 70 ? -12.850 6.262 12.598 1.00 75.62 70 ALA A CA 1
ATOM 525 C C . ALA A 1 70 ? -14.194 6.675 13.216 1.00 75.62 70 ALA A C 1
ATOM 527 O O . ALA A 1 70 ? -14.216 7.088 14.373 1.00 75.62 70 ALA A O 1
ATOM 528 N N . SER A 1 71 ? -15.296 6.510 12.481 1.00 66.81 71 SER A N 1
ATOM 529 C CA . SER A 1 71 ? -16.656 6.817 12.939 1.00 66.81 71 SER A CA 1
ATOM 530 C C . SER A 1 71 ? -17.224 5.806 13.942 1.00 66.81 71 SER A C 1
ATOM 532 O O . SER A 1 71 ? -18.027 6.196 14.778 1.00 66.81 71 SER A O 1
ATOM 534 N N . GLU A 1 72 ? -16.778 4.545 13.932 1.00 59.47 72 GLU A N 1
ATOM 535 C CA . GLU A 1 72 ? -17.144 3.530 14.944 1.00 59.47 72 GLU A CA 1
ATOM 536 C C . GLU A 1 72 ? -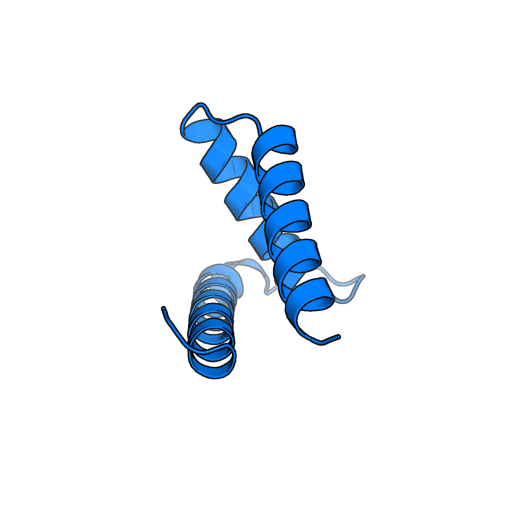16.617 3.835 16.363 1.00 59.47 72 GLU A C 1
ATOM 538 O O . GLU A 1 72 ? -16.921 3.112 17.309 1.00 59.47 72 GLU A O 1
ATOM 543 N N . ARG A 1 73 ? -15.802 4.885 16.531 1.00 55.56 73 ARG A N 1
ATOM 544 C CA . ARG A 1 73 ? -15.227 5.300 17.822 1.00 55.56 73 ARG A CA 1
ATOM 545 C C . ARG A 1 73 ? -16.003 6.421 18.533 1.00 55.56 73 ARG A C 1
ATOM 547 O O . ARG A 1 73 ? -15.482 6.937 19.521 1.00 55.56 73 ARG A O 1
ATOM 554 N N . CYS A 1 74 ? -17.189 6.803 18.049 1.00 42.44 74 CYS A N 1
ATOM 555 C CA . CYS A 1 74 ? -18.079 7.770 18.708 1.00 42.44 74 CYS A CA 1
ATOM 556 C C . CYS A 1 74 ? -19.214 7.08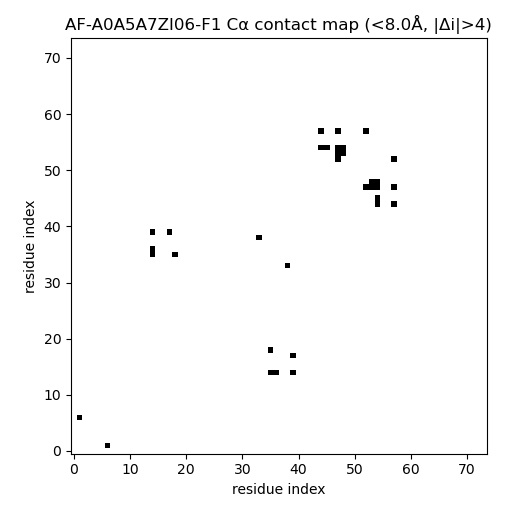7 19.474 1.00 42.44 74 CYS A C 1
ATOM 558 O O . CYS A 1 74 ? -19.856 6.186 18.892 1.00 42.44 74 CYS A O 1
#

Sequence (74 aa):
MATKTERIELAQAALDAYIHAEGAARRWIGGVPACDVVDLITDLLLLAKAKGHDPCSVLTRAKRHLEAEASERC

Foldseek 3Di:
DDDPVRVVVVVVVLLVVQCVVCVVPPPDDDDDPPPSVVVSLVVVLVVCVVVVHHSVVVVVVVVVVVVVVVVVVD

Nearest PDB structures (foldseek):
  6qpf-assembly3_H  TM=4.238E-01  e=7.901E+00  Influenza A virus (A/duck/Fujian/01/2002(H5N1))